Protein AF-A0A970PNJ6-F1 (afdb_monomer_lite)

Secondary structure (DSSP, 8-state):
-HHHHHHHHHHHHHHHGGG------S---GGGGGSS--TTS----PPPP--HHHHHHHT--SGGG-

Radius of gyration: 18.62 Å; chains: 1; bounding box: 40×23×50 Å

Sequence (66 aa):
MMKKSFLTLVALMMTVMMFATAYQIGSGRFSTAAFPFNGLYDYSWSRMIYTSEQINTAGLVGPSEI

Foldseek 3Di:
DVVVVVVVVVVVVVVVVVPDDDFDQDDPDPVCCVVPHNPVDPPPDDDDDDDPVSCVVSVNPDPVND

pLDDT: mean 70.08, std 12.57, range [49.97, 91.0]

Structure (mmCIF, N/CA/C/O backbone):
data_AF-A0A970PNJ6-F1
#
_entry.id   AF-A0A970PNJ6-F1
#
loop_
_atom_site.group_PDB
_atom_site.id
_atom_site.type_symbol
_atom_site.label_atom_id
_atom_site.label_alt_id
_atom_site.label_comp_id
_atom_site.label_asym_id
_atom_site.label_entity_id
_atom_site.label_seq_id
_atom_site.pdbx_PDB_ins_code
_atom_site.Cartn_x
_atom_site.Cartn_y
_atom_site.Cartn_z
_atom_site.occupancy
_atom_site.B_iso_or_equiv
_atom_site.auth_seq_id
_atom_site.auth_comp_id
_atom_site.auth_asym_id
_atom_site.auth_atom_id
_atom_site.pdbx_PDB_model_num
ATOM 1 N N . MET A 1 1 ? -21.290 5.303 37.123 1.00 57.25 1 MET A N 1
ATOM 2 C CA . MET A 1 1 ? -21.523 5.800 35.745 1.00 57.25 1 MET A CA 1
ATOM 3 C C . MET A 1 1 ? -20.286 5.670 34.839 1.00 57.25 1 MET A C 1
ATOM 5 O O . MET A 1 1 ? -20.450 5.272 33.697 1.00 57.25 1 MET A O 1
ATOM 9 N N . MET A 1 2 ? -19.057 5.858 35.346 1.00 60.28 2 MET A N 1
ATOM 10 C CA . MET A 1 2 ? -17.799 5.831 34.561 1.00 60.28 2 MET A CA 1
ATOM 11 C C . MET A 1 2 ? -17.448 4.489 33.886 1.00 60.28 2 MET A C 1
ATOM 13 O O . MET A 1 2 ? -16.880 4.486 32.801 1.00 60.28 2 MET A O 1
ATOM 17 N N . LYS A 1 3 ? -17.823 3.342 34.473 1.00 67.56 3 LYS A N 1
ATOM 18 C CA . LYS A 1 3 ? -17.522 2.016 33.897 1.00 67.56 3 LYS A CA 1
ATOM 19 C C . LYS A 1 3 ? -18.189 1.773 32.539 1.00 67.56 3 LYS A C 1
ATOM 21 O O . LYS A 1 3 ? -17.582 1.156 31.677 1.00 67.56 3 LYS A O 1
ATOM 26 N N . LYS A 1 4 ? -19.425 2.258 32.355 1.00 77.50 4 LYS A N 1
ATOM 27 C CA . LYS A 1 4 ? -20.178 2.076 31.103 1.00 77.50 4 LYS A CA 1
ATOM 28 C C . LYS A 1 4 ? -19.595 2.953 29.995 1.00 77.50 4 LYS A C 1
ATOM 30 O O . LYS A 1 4 ? -19.318 2.440 28.924 1.00 77.50 4 LYS A O 1
ATOM 35 N N . SER A 1 5 ? -19.308 4.223 30.296 1.00 82.12 5 SER A N 1
ATOM 36 C CA . SER A 1 5 ? -18.657 5.153 29.362 1.00 82.12 5 SER A CA 1
ATOM 37 C C . SER A 1 5 ? -17.250 4.700 28.962 1.00 82.12 5 SER A C 1
ATOM 39 O O . SER A 1 5 ? -16.884 4.805 27.798 1.00 82.12 5 SER A O 1
ATOM 41 N N . PHE A 1 6 ? -16.480 4.143 29.902 1.00 88.12 6 PHE A N 1
ATOM 42 C CA . PHE A 1 6 ? -15.173 3.554 29.611 1.00 88.12 6 PHE A CA 1
ATOM 43 C C . PHE A 1 6 ? -15.288 2.331 28.690 1.00 88.12 6 PHE A C 1
ATOM 45 O O . PHE A 1 6 ? -14.539 2.220 27.724 1.00 88.12 6 PHE A O 1
ATOM 52 N N . LEU A 1 7 ? -16.271 1.453 28.929 1.00 90.75 7 LEU A N 1
ATOM 53 C CA . LEU A 1 7 ? -16.542 0.313 28.047 1.00 90.75 7 LEU A CA 1
ATOM 54 C C . LEU A 1 7 ? -16.908 0.765 26.626 1.00 90.75 7 LEU A C 1
ATOM 56 O O . LEU A 1 7 ? -16.435 0.181 25.657 1.00 90.75 7 LEU A O 1
ATOM 60 N N . THR A 1 8 ? -17.721 1.819 26.504 1.00 90.12 8 THR A N 1
ATOM 61 C CA . THR A 1 8 ? -18.094 2.402 25.208 1.00 90.12 8 THR A CA 1
ATOM 62 C C . THR A 1 8 ? -16.880 2.973 24.475 1.00 90.12 8 THR A C 1
ATOM 64 O O . THR A 1 8 ? -16.754 2.761 23.274 1.00 90.12 8 THR A O 1
ATOM 67 N N . LEU A 1 9 ? -15.960 3.638 25.182 1.00 91.00 9 LEU A N 1
ATOM 68 C CA . LEU A 1 9 ? -14.727 4.171 24.594 1.00 91.00 9 LEU A CA 1
ATOM 69 C C . LEU A 1 9 ? -13.824 3.048 24.060 1.00 91.00 9 LEU A C 1
ATOM 71 O O . LEU A 1 9 ? -13.353 3.122 22.930 1.00 91.00 9 LEU A O 1
ATOM 75 N N . VAL A 1 10 ? -13.632 1.981 24.841 1.00 88.94 10 VAL A N 1
ATOM 76 C CA . VAL A 1 10 ? -12.822 0.821 24.431 1.00 88.94 10 VAL A CA 1
ATOM 77 C C . VAL A 1 10 ? -13.457 0.098 23.241 1.00 88.94 10 VAL A C 1
ATOM 79 O O . VAL A 1 10 ? -12.759 -0.242 22.289 1.00 88.94 10 VAL A O 1
ATOM 82 N N . ALA A 1 11 ? -14.780 -0.090 23.249 1.00 88.44 11 ALA A N 1
ATOM 83 C CA . ALA A 1 11 ? -15.497 -0.679 22.120 1.00 88.44 11 ALA A CA 1
ATOM 84 C C . ALA A 1 11 ? -15.343 0.163 20.843 1.00 88.44 11 ALA A C 1
ATOM 86 O O . ALA A 1 11 ? -15.067 -0.391 19.783 1.00 88.44 11 ALA A O 1
ATOM 87 N N . LEU A 1 12 ? -15.437 1.493 20.948 1.00 88.38 12 LEU A N 1
ATOM 88 C CA . LEU A 1 12 ? -15.230 2.398 19.818 1.00 88.38 12 LEU A CA 1
ATOM 89 C C . LEU A 1 12 ? -13.800 2.294 19.269 1.00 88.38 12 LEU A C 1
ATOM 91 O O . LEU A 1 12 ? -13.623 2.163 18.062 1.00 88.38 12 LEU A O 1
ATOM 95 N N . MET A 1 13 ? -12.784 2.258 20.136 1.00 84.81 13 MET A N 1
ATOM 96 C CA . MET A 1 13 ? -11.385 2.105 19.711 1.00 84.81 13 MET A CA 1
ATOM 97 C C . MET A 1 13 ? -11.127 0.778 18.983 1.00 84.81 13 MET A C 1
ATOM 99 O O . MET A 1 13 ? -10.363 0.756 18.020 1.00 84.81 13 MET A O 1
ATOM 103 N N . MET A 1 14 ? -11.794 -0.312 19.378 1.00 81.19 14 MET A N 1
ATOM 104 C CA . MET A 1 14 ? -11.671 -1.603 18.686 1.00 81.19 14 MET A CA 1
ATOM 105 C C . MET A 1 14 ? -12.254 -1.582 17.266 1.00 81.19 14 MET A C 1
ATOM 107 O O . MET A 1 14 ? -11.743 -2.277 16.392 1.00 81.19 14 MET A O 1
ATOM 111 N N . THR A 1 15 ? -13.280 -0.766 17.000 1.00 80.94 15 THR A N 1
ATOM 112 C CA . THR A 1 15 ? -13.878 -0.674 15.652 1.00 80.94 15 THR A CA 1
ATOM 113 C C . THR A 1 15 ? -12.988 0.038 14.634 1.00 80.94 15 THR A C 1
ATOM 115 O O . THR A 1 15 ? -13.078 -0.251 13.445 1.00 80.94 15 THR A O 1
ATOM 118 N N . VAL A 1 16 ? -12.072 0.907 15.078 1.00 75.00 16 VAL A N 1
ATOM 119 C CA . VAL A 1 16 ? -11.180 1.672 14.184 1.00 75.00 16 VAL A CA 1
ATOM 120 C C . VAL A 1 16 ? -10.186 0.761 13.450 1.00 75.00 16 VAL A C 1
ATOM 122 O O . VAL A 1 16 ? -9.778 1.061 12.334 1.00 75.00 16 VAL A O 1
ATOM 125 N N . MET A 1 17 ? -9.842 -0.391 14.033 1.00 67.62 17 MET A N 1
ATOM 126 C CA . MET A 1 17 ? -8.891 -1.349 13.452 1.00 67.62 17 MET A CA 1
ATOM 127 C C . MET A 1 17 ? -9.509 -2.242 12.359 1.00 67.62 17 MET A C 1
ATOM 129 O O . MET A 1 17 ? -8.779 -2.942 11.664 1.00 67.62 17 MET A O 1
ATOM 133 N N . MET A 1 18 ? -10.837 -2.238 12.186 1.00 69.94 18 MET A N 1
ATOM 134 C CA . MET A 1 18 ? -11.539 -3.159 11.274 1.00 69.94 18 MET A CA 1
ATOM 135 C C . MET A 1 18 ? -11.514 -2.727 9.798 1.00 69.94 18 MET A C 1
ATOM 137 O O . MET A 1 18 ? -11.930 -3.495 8.937 1.00 69.94 18 MET A O 1
ATOM 141 N N . PHE A 1 19 ? -11.031 -1.518 9.500 1.00 66.56 19 PHE A N 1
ATOM 142 C CA . PHE A 1 19 ? -11.046 -0.934 8.151 1.00 66.56 19 PHE A CA 1
ATOM 143 C C . PHE A 1 19 ? -9.656 -0.842 7.505 1.00 66.56 19 PHE A C 1
ATOM 145 O O . PHE A 1 19 ? -9.517 -0.265 6.431 1.00 66.56 19 PHE A O 1
ATOM 152 N N . ALA A 1 20 ? -8.619 -1.395 8.141 1.00 67.56 20 ALA A N 1
ATOM 153 C CA . ALA A 1 20 ? -7.280 -1.432 7.565 1.00 67.56 20 ALA A CA 1
ATOM 154 C C . ALA A 1 20 ? -7.189 -2.563 6.528 1.00 67.56 20 ALA A C 1
ATOM 156 O O . ALA A 1 20 ? -7.141 -3.740 6.889 1.00 67.56 20 ALA A O 1
ATOM 157 N N . THR A 1 21 ? -7.171 -2.212 5.242 1.00 70.00 21 THR A N 1
ATOM 158 C CA . THR A 1 21 ? -6.921 -3.155 4.146 1.00 70.00 21 THR A CA 1
ATOM 159 C C . THR A 1 21 ? -5.459 -3.056 3.705 1.00 70.00 21 THR A C 1
ATOM 161 O O . THR A 1 21 ? -4.861 -1.981 3.701 1.00 70.00 21 THR A O 1
ATOM 164 N N . ALA A 1 22 ? -4.853 -4.194 3.372 1.00 75.50 22 ALA A N 1
ATOM 165 C CA . ALA A 1 22 ? -3.516 -4.253 2.797 1.00 75.50 22 ALA A CA 1
ATOM 166 C C . ALA A 1 22 ? -3.626 -4.771 1.362 1.00 75.50 22 ALA A C 1
ATOM 168 O O . ALA A 1 22 ? -4.183 -5.844 1.131 1.00 75.50 22 ALA A O 1
ATOM 169 N N . TYR A 1 23 ? -3.083 -4.019 0.408 1.00 75.44 23 TYR A N 1
ATOM 170 C CA . TYR A 1 23 ? -3.065 -4.400 -1.000 1.00 75.44 23 TYR A CA 1
ATOM 171 C C . TYR A 1 23 ? -1.687 -4.954 -1.355 1.00 75.44 23 TYR A C 1
ATOM 173 O O . TYR A 1 23 ? -0.677 -4.253 -1.273 1.00 75.44 23 TYR A O 1
ATOM 181 N N . GLN A 1 24 ? -1.631 -6.229 -1.739 1.00 77.19 24 GLN A N 1
ATOM 182 C CA . GLN A 1 24 ? -0.388 -6.835 -2.199 1.00 77.19 24 GLN A CA 1
ATOM 183 C C . GLN A 1 24 ? -0.186 -6.523 -3.684 1.00 77.19 24 GLN A C 1
ATOM 185 O O . GLN A 1 24 ? -0.873 -7.071 -4.543 1.00 77.19 24 GLN A O 1
ATOM 190 N N . ILE A 1 25 ? 0.799 -5.682 -3.991 1.00 77.50 25 ILE A N 1
ATOM 191 C CA . ILE A 1 25 ? 1.239 -5.449 -5.367 1.00 77.50 25 ILE A CA 1
ATOM 192 C C . ILE A 1 25 ? 2.363 -6.445 -5.691 1.00 77.50 25 ILE A C 1
ATOM 194 O O . ILE A 1 25 ? 3.420 -6.434 -5.061 1.00 77.50 25 ILE A O 1
ATOM 198 N N . GLY A 1 26 ? 2.143 -7.317 -6.680 1.00 74.56 26 GLY A N 1
ATOM 199 C CA . GLY A 1 26 ? 3.115 -8.327 -7.118 1.00 74.56 26 GLY A CA 1
ATOM 200 C C . GLY A 1 26 ? 2.948 -9.713 -6.474 1.00 74.56 26 GLY A C 1
ATOM 201 O O . GLY A 1 26 ? 1.952 -10.022 -5.825 1.00 74.56 26 GLY A O 1
ATOM 202 N N . SER A 1 27 ? 3.930 -10.596 -6.692 1.00 73.62 27 SER A N 1
ATOM 203 C CA . SER A 1 27 ? 3.805 -12.042 -6.419 1.00 73.62 27 SER A CA 1
ATOM 204 C C . SER A 1 27 ? 4.121 -12.482 -4.983 1.00 73.62 27 SER A C 1
ATOM 206 O O . SER A 1 27 ? 3.992 -13.667 -4.683 1.00 73.62 27 SER A O 1
ATOM 208 N N . GLY A 1 28 ? 4.556 -11.571 -4.102 1.00 62.38 28 GLY A N 1
ATOM 209 C CA . GLY A 1 28 ? 4.802 -11.859 -2.679 1.00 62.38 28 GLY A CA 1
ATOM 210 C C . GLY A 1 28 ? 5.870 -12.928 -2.393 1.00 62.38 28 GLY A C 1
ATOM 211 O O . GLY A 1 28 ? 5.974 -13.413 -1.270 1.00 62.38 28 GLY A O 1
ATOM 212 N N . ARG A 1 29 ? 6.665 -13.341 -3.389 1.00 59.75 29 ARG A N 1
ATOM 213 C CA . ARG A 1 29 ? 7.736 -14.329 -3.197 1.00 59.75 29 ARG A CA 1
ATOM 214 C C . ARG A 1 29 ? 8.901 -13.694 -2.446 1.00 59.75 29 ARG A C 1
ATOM 216 O O . ARG A 1 29 ? 9.398 -12.663 -2.869 1.00 59.75 29 ARG A O 1
ATOM 223 N N . PHE A 1 30 ? 9.430 -14.373 -1.428 1.00 54.75 30 PHE A N 1
ATOM 224 C CA . PHE A 1 30 ? 10.602 -13.945 -0.642 1.00 54.75 30 PHE A CA 1
ATOM 225 C C . PHE A 1 30 ? 11.852 -13.569 -1.468 1.00 54.75 30 PHE A C 1
ATOM 227 O O . PHE A 1 30 ? 12.742 -12.896 -0.960 1.00 54.75 30 PHE A O 1
ATOM 234 N N . SER A 1 31 ? 11.929 -13.941 -2.750 1.00 54.44 31 SER A N 1
ATOM 235 C CA . SER A 1 31 ? 12.973 -13.470 -3.670 1.00 54.44 31 SER A CA 1
ATOM 236 C C . SER A 1 31 ? 12.864 -11.981 -4.031 1.00 54.44 31 SER A C 1
ATOM 238 O O . SER A 1 31 ? 13.833 -11.408 -4.517 1.00 54.44 31 SER A O 1
ATOM 240 N N . THR A 1 32 ? 11.718 -11.333 -3.796 1.00 52.59 32 THR A N 1
ATOM 241 C CA . THR A 1 32 ? 11.560 -9.876 -3.926 1.00 52.59 32 THR A CA 1
ATOM 242 C C . THR A 1 32 ? 11.983 -9.129 -2.667 1.00 52.59 32 THR A C 1
ATOM 244 O O . THR A 1 32 ? 11.883 -7.913 -2.652 1.00 52.59 32 THR A O 1
ATOM 247 N N . ALA A 1 33 ? 12.519 -9.801 -1.637 1.00 53.75 33 ALA A N 1
ATOM 248 C CA . ALA A 1 33 ? 13.095 -9.121 -0.475 1.00 53.75 33 ALA A CA 1
ATOM 249 C C . ALA A 1 33 ? 14.222 -8.148 -0.860 1.00 53.75 33 ALA A C 1
ATOM 251 O O . ALA A 1 33 ? 14.554 -7.277 -0.081 1.00 53.75 33 ALA A O 1
ATOM 252 N N . ALA A 1 34 ? 14.819 -8.257 -2.048 1.00 55.84 34 ALA A N 1
ATOM 253 C CA . ALA A 1 34 ? 15.800 -7.284 -2.529 1.00 55.84 34 ALA A CA 1
ATOM 254 C C . ALA A 1 34 ? 15.173 -6.038 -3.183 1.00 55.84 34 ALA A C 1
ATOM 256 O O . ALA A 1 34 ? 15.878 -5.057 -3.403 1.00 55.84 34 ALA A O 1
ATOM 257 N N . PHE A 1 35 ? 13.874 -6.057 -3.498 1.00 55.72 35 PHE A N 1
ATOM 258 C CA . PHE A 1 35 ? 13.220 -5.002 -4.261 1.00 55.72 35 PHE A CA 1
ATOM 259 C C . PHE A 1 35 ? 12.043 -4.414 -3.488 1.00 55.72 35 PHE A C 1
ATOM 261 O O . PHE A 1 35 ? 11.062 -5.113 -3.235 1.00 55.72 35 PHE A O 1
ATOM 268 N N . PRO A 1 36 ? 12.118 -3.127 -3.116 1.00 54.81 36 PRO A N 1
ATOM 269 C CA . PRO A 1 36 ? 13.164 -2.139 -3.403 1.00 54.81 36 PRO A CA 1
ATOM 270 C C . PRO A 1 36 ? 14.246 -2.095 -2.303 1.00 54.81 36 PRO A C 1
ATOM 272 O O . PRO A 1 36 ? 15.230 -1.380 -2.456 1.00 54.81 36 PRO A O 1
ATOM 275 N N . PHE A 1 37 ? 14.064 -2.818 -1.191 1.00 55.91 37 PHE A N 1
ATOM 276 C CA . PHE A 1 37 ? 15.054 -2.966 -0.126 1.00 55.91 37 PHE A CA 1
ATOM 277 C C . PHE A 1 37 ? 14.837 -4.249 0.670 1.00 55.91 37 PHE A C 1
ATOM 279 O O . PHE A 1 37 ? 13.711 -4.705 0.875 1.00 55.91 37 PHE A O 1
ATOM 286 N N . ASN A 1 38 ? 15.955 -4.761 1.174 1.00 60.09 38 ASN A N 1
ATOM 287 C CA . ASN A 1 38 ? 16.011 -5.862 2.114 1.00 60.09 38 ASN A CA 1
ATOM 288 C C . ASN A 1 38 ? 15.776 -5.353 3.535 1.00 60.09 38 ASN A C 1
ATOM 290 O O . ASN A 1 38 ? 16.632 -4.670 4.087 1.00 60.09 38 ASN A O 1
ATOM 294 N N . GLY A 1 39 ? 14.639 -5.731 4.127 1.00 58.88 39 GLY A N 1
ATOM 295 C CA . GLY A 1 39 ? 14.259 -5.375 5.500 1.00 58.88 39 GLY A CA 1
ATOM 296 C C . GLY A 1 39 ? 15.171 -5.939 6.599 1.00 58.88 39 GLY A C 1
ATOM 297 O O . GLY A 1 39 ? 14.956 -5.634 7.765 1.00 58.88 39 GLY A O 1
ATOM 298 N N . LEU A 1 40 ? 16.188 -6.741 6.253 1.00 63.09 40 LEU A N 1
ATOM 299 C CA . LEU A 1 40 ? 17.302 -7.082 7.152 1.00 63.09 40 LEU A CA 1
ATOM 300 C C . LEU A 1 40 ? 18.221 -5.887 7.453 1.00 63.09 40 LEU A C 1
ATOM 302 O O . LEU A 1 40 ? 18.991 -5.944 8.408 1.00 63.09 40 LEU A O 1
ATOM 306 N N . TYR A 1 41 ? 18.165 -4.833 6.640 1.00 56.94 41 TYR A N 1
ATOM 307 C CA . TYR A 1 41 ? 18.985 -3.639 6.787 1.00 56.94 41 TYR A CA 1
ATOM 308 C C . TYR A 1 41 ? 18.052 -2.426 6.877 1.00 56.94 41 TYR A C 1
ATOM 310 O O . TYR A 1 41 ? 17.221 -2.239 5.990 1.00 56.94 41 TYR A O 1
ATOM 318 N N . ASP A 1 42 ? 18.175 -1.626 7.944 1.00 55.56 42 ASP A N 1
ATOM 319 C CA . ASP A 1 42 ? 17.339 -0.451 8.271 1.00 55.56 42 ASP A CA 1
ATOM 320 C C . ASP A 1 42 ? 17.496 0.710 7.260 1.00 55.56 42 ASP A C 1
ATOM 322 O O . ASP A 1 42 ? 17.884 1.834 7.586 1.00 55.56 42 ASP A O 1
ATOM 326 N N . TYR A 1 43 ? 17.198 0.459 5.988 1.00 54.22 43 TYR A N 1
ATOM 327 C CA . TYR A 1 43 ? 17.126 1.488 4.964 1.00 54.22 43 TYR A CA 1
ATOM 328 C C . TYR A 1 43 ? 15.777 2.200 5.077 1.00 54.22 43 TYR A C 1
ATOM 330 O O . TYR A 1 43 ? 14.742 1.728 4.608 1.00 54.22 43 TYR A O 1
ATOM 338 N N . SER A 1 44 ? 15.811 3.351 5.750 1.00 52.94 44 SER A N 1
ATOM 339 C CA . SER A 1 44 ? 14.681 4.264 5.911 1.00 52.94 44 SER A CA 1
ATOM 340 C C . SER A 1 44 ? 14.072 4.636 4.547 1.00 52.94 44 SER A C 1
ATOM 342 O O . SER A 1 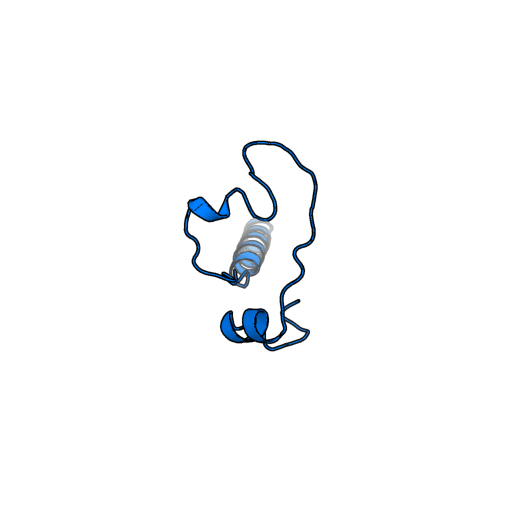44 ? 14.772 5.109 3.655 1.00 52.94 44 SER A O 1
ATOM 344 N N . TRP A 1 45 ? 12.770 4.364 4.403 1.00 54.38 45 TRP A N 1
ATOM 345 C CA . TRP A 1 45 ? 11.846 4.758 3.329 1.00 54.38 45 TRP A CA 1
ATOM 346 C C . TRP A 1 45 ? 12.429 4.965 1.921 1.00 54.38 45 TRP A C 1
ATOM 348 O O . TRP A 1 45 ? 12.692 6.090 1.497 1.00 54.38 45 TRP A O 1
ATOM 358 N N . SER A 1 46 ? 12.453 3.900 1.114 1.00 54.31 46 SER A N 1
ATOM 359 C CA . SER A 1 46 ? 12.359 4.064 -0.343 1.00 54.31 46 SER A CA 1
ATOM 360 C C . SER A 1 46 ? 10.886 4.036 -0.775 1.00 54.31 46 SER A C 1
ATOM 362 O O . SER A 1 46 ? 10.113 3.178 -0.343 1.00 54.31 46 SER A O 1
ATOM 364 N N . ARG A 1 47 ? 10.465 5.001 -1.599 1.00 56.88 47 ARG A N 1
ATOM 365 C CA . ARG A 1 47 ? 9.128 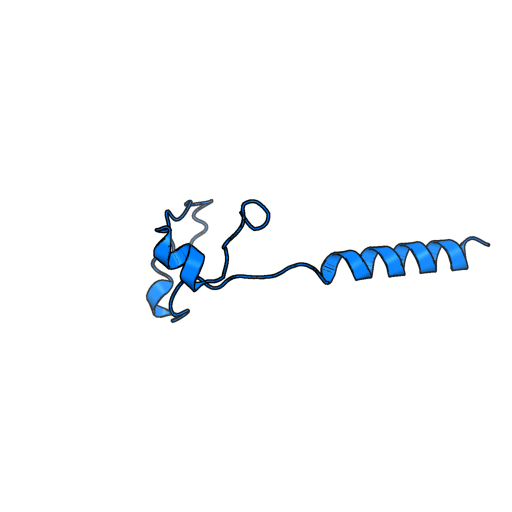5.009 -2.210 1.00 56.88 47 ARG A CA 1
ATOM 366 C C . ARG A 1 47 ? 9.187 4.172 -3.487 1.00 56.88 47 ARG A C 1
ATOM 368 O O . ARG A 1 47 ? 9.935 4.519 -4.397 1.00 56.88 47 ARG A O 1
ATOM 375 N N . MET A 1 48 ? 8.410 3.092 -3.567 1.00 68.31 48 MET A N 1
ATOM 376 C CA . MET A 1 48 ? 8.250 2.344 -4.819 1.00 68.31 48 MET A CA 1
ATOM 377 C C . MET A 1 48 ? 7.374 3.122 -5.788 1.00 68.31 48 MET A C 1
ATOM 379 O O . MET A 1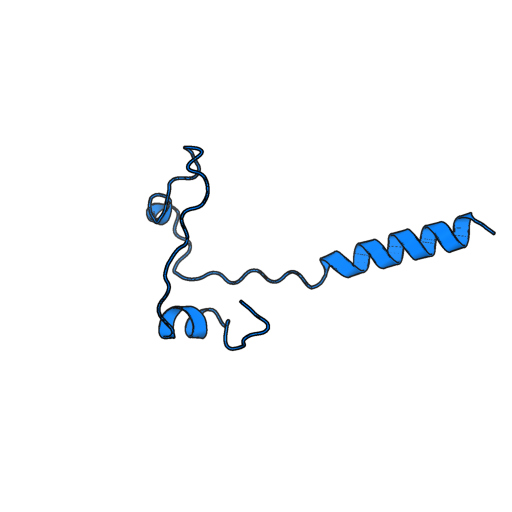 48 ? 6.305 3.604 -5.417 1.00 68.31 48 MET A O 1
ATOM 383 N N . ILE A 1 49 ? 7.824 3.220 -7.035 1.00 74.38 49 ILE A N 1
ATOM 384 C CA . ILE A 1 49 ? 7.015 3.730 -8.138 1.00 74.38 49 ILE A CA 1
ATOM 385 C C . ILE A 1 49 ? 6.345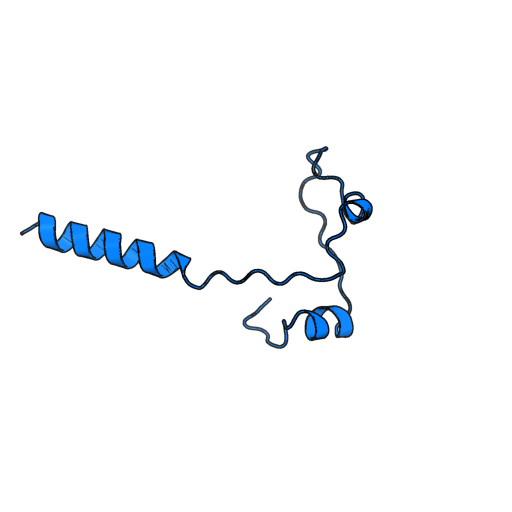 2.519 -8.789 1.00 74.38 49 ILE A C 1
ATOM 387 O O . ILE A 1 49 ? 7.034 1.630 -9.286 1.00 74.38 49 ILE A O 1
ATOM 391 N N . TYR A 1 50 ? 5.014 2.486 -8.778 1.00 75.75 50 TYR A N 1
ATOM 392 C CA . TYR A 1 50 ? 4.215 1.459 -9.447 1.00 75.75 50 TYR A CA 1
ATOM 393 C C . TYR A 1 50 ? 3.541 2.041 -10.686 1.00 75.75 50 TYR A C 1
ATOM 395 O O . TYR A 1 50 ? 3.158 3.211 -10.711 1.00 75.75 50 TYR A O 1
ATOM 403 N N . THR A 1 51 ? 3.381 1.216 -11.716 1.00 84.12 51 THR A N 1
ATOM 404 C CA . THR A 1 51 ? 2.567 1.579 -12.882 1.00 84.12 51 THR A CA 1
ATOM 405 C C . THR A 1 51 ? 1.077 1.566 -12.527 1.00 84.12 51 THR A C 1
ATOM 407 O O . THR A 1 51 ? 0.653 0.874 -11.598 1.00 84.12 51 THR A O 1
ATOM 410 N N . SER A 1 52 ? 0.262 2.291 -13.298 1.00 81.75 52 SER A N 1
ATOM 411 C CA . SER A 1 52 ? -1.200 2.283 -13.145 1.00 81.75 52 SER A CA 1
ATOM 412 C C . SER A 1 52 ? -1.795 0.879 -13.292 1.00 81.75 52 SER A C 1
ATOM 414 O O . SER A 1 52 ? -2.707 0.519 -12.558 1.00 81.75 52 SER A O 1
ATOM 416 N N . GLU A 1 53 ? -1.249 0.053 -14.185 1.00 83.06 53 GLU A N 1
ATOM 417 C CA . GLU A 1 53 ? -1.676 -1.335 -14.382 1.00 83.06 53 GLU A CA 1
ATOM 418 C C . GLU A 1 53 ? -1.449 -2.202 -13.134 1.00 83.06 53 GLU A C 1
ATOM 420 O O . GLU A 1 53 ? -2.336 -2.952 -12.727 1.00 83.06 53 GLU A O 1
ATOM 425 N N . GLN A 1 54 ? -0.290 -2.068 -12.482 1.00 81.31 54 GLN A N 1
ATOM 426 C CA . GLN A 1 54 ? 0.035 -2.815 -11.261 1.00 81.31 54 GLN A CA 1
ATOM 427 C C . GLN A 1 54 ? -0.854 -2.410 -10.080 1.00 81.31 54 GLN A C 1
ATOM 429 O O . GLN A 1 54 ? -1.304 -3.272 -9.327 1.00 81.31 54 GLN A O 1
ATOM 434 N N . ILE A 1 55 ? -1.124 -1.112 -9.944 1.00 83.06 55 ILE A N 1
ATOM 435 C CA . ILE A 1 55 ? -2.019 -0.543 -8.929 1.00 83.06 55 ILE A CA 1
ATOM 436 C C . ILE A 1 55 ? -3.455 -1.055 -9.142 1.00 83.06 55 ILE A C 1
ATOM 438 O O . ILE A 1 55 ? -4.065 -1.603 -8.224 1.00 83.06 55 ILE A O 1
ATOM 442 N N . ASN A 1 56 ? -3.959 -0.986 -10.377 1.00 84.75 56 ASN A N 1
ATOM 443 C CA . ASN A 1 56 ? -5.297 -1.468 -10.725 1.00 84.75 56 ASN A CA 1
ATOM 444 C C . ASN A 1 56 ? -5.444 -2.980 -10.507 1.00 84.75 56 ASN A C 1
ATOM 446 O O . ASN A 1 56 ? -6.460 -3.433 -9.987 1.00 84.75 56 ASN A O 1
ATOM 450 N N . THR A 1 57 ? -4.419 -3.761 -10.861 1.00 84.62 57 THR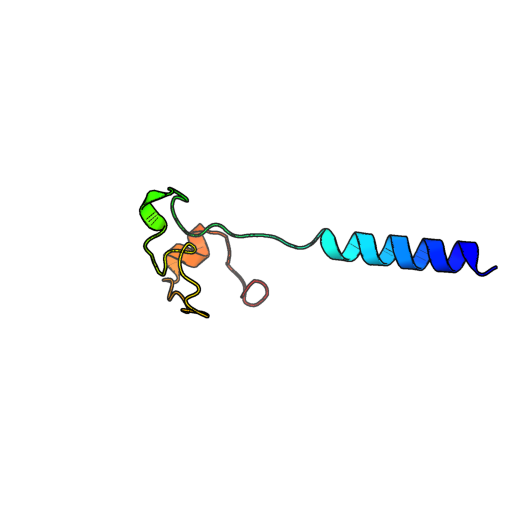 A N 1
ATOM 451 C CA . THR A 1 57 ? -4.403 -5.220 -10.657 1.00 84.62 57 THR A CA 1
ATOM 452 C C . THR A 1 57 ? -4.452 -5.588 -9.175 1.00 84.62 57 THR A C 1
ATOM 454 O O . THR A 1 57 ? -5.046 -6.600 -8.811 1.00 84.62 57 THR A O 1
ATOM 457 N N . ALA A 1 58 ? -3.857 -4.763 -8.311 1.00 82.69 58 ALA A N 1
ATOM 458 C CA . ALA A 1 58 ? -3.924 -4.950 -6.869 1.00 82.69 58 ALA A CA 1
ATOM 459 C C . ALA A 1 58 ? -5.274 -4.535 -6.266 1.00 82.69 58 ALA A C 1
ATOM 461 O O . ALA A 1 58 ? -5.524 -4.882 -5.120 1.00 82.69 58 ALA A O 1
ATOM 462 N N . GLY A 1 59 ? -6.151 -3.851 -7.011 1.00 81.38 59 GLY A N 1
ATOM 463 C CA . GLY A 1 59 ? -7.456 -3.389 -6.527 1.00 81.38 59 GLY A CA 1
ATOM 464 C C . GLY A 1 59 ? -7.454 -1.981 -5.924 1.00 81.38 59 GLY A C 1
ATOM 465 O O . GLY A 1 59 ? -8.415 -1.631 -5.253 1.00 81.38 59 GLY A O 1
ATOM 466 N N . LEU A 1 60 ? -6.400 -1.194 -6.170 1.00 82.06 60 LEU A N 1
ATOM 467 C CA . LEU A 1 60 ? -6.245 0.204 -5.746 1.00 82.06 60 LEU A CA 1
ATOM 468 C C . LEU A 1 60 ? -6.767 1.156 -6.839 1.00 82.06 60 LEU A C 1
ATOM 470 O O . LEU A 1 60 ? -6.001 1.804 -7.546 1.00 82.06 60 LEU A O 1
ATOM 474 N N . VAL A 1 61 ? -8.074 1.190 -7.059 1.00 76.25 61 VAL A N 1
ATOM 475 C CA . VAL A 1 61 ? -8.708 1.882 -8.193 1.00 76.25 61 VAL A CA 1
ATOM 476 C C . VAL A 1 61 ? -9.175 3.313 -7.881 1.00 76.25 61 VAL A C 1
ATOM 478 O O . VAL A 1 61 ? -9.652 3.998 -8.789 1.00 76.25 61 VAL A O 1
ATOM 481 N N . GLY A 1 62 ? -9.043 3.797 -6.637 1.00 66.56 62 GLY A N 1
ATOM 482 C CA . GLY A 1 62 ? -9.556 5.110 -6.218 1.00 66.56 62 GLY A CA 1
ATOM 483 C C . GLY A 1 62 ? -8.563 6.030 -5.481 1.00 66.56 62 GLY A C 1
ATOM 484 O O . GLY A 1 62 ? -7.687 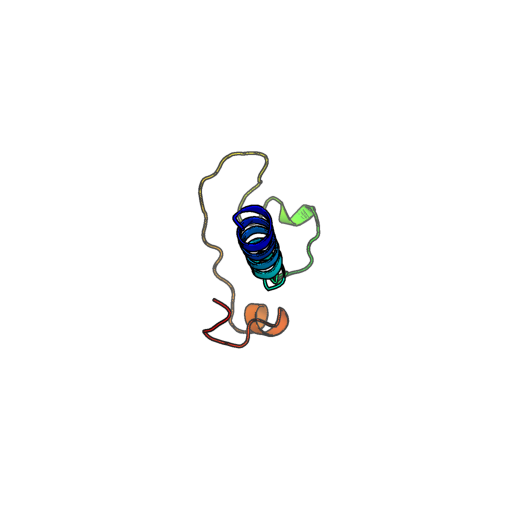5.550 -4.768 1.00 66.56 62 GLY A O 1
ATOM 485 N N . PRO A 1 63 ? -8.740 7.372 -5.541 1.00 57.56 63 PRO A N 1
ATOM 486 C CA . PRO A 1 63 ? -7.979 8.337 -4.729 1.00 57.56 63 PRO A CA 1
ATOM 487 C C . PRO A 1 63 ? -8.136 8.147 -3.215 1.00 57.56 63 PRO A C 1
ATOM 489 O O . PRO A 1 63 ? -7.331 8.653 -2.448 1.00 57.56 63 PRO A O 1
ATOM 492 N N . SER A 1 64 ? -9.193 7.458 -2.780 1.00 59.12 64 SER A N 1
ATOM 493 C CA . SER A 1 64 ? -9.420 7.077 -1.383 1.00 59.12 64 SER A CA 1
ATOM 494 C C . SER A 1 64 ? -8.527 5.927 -0.908 1.00 59.12 64 SER A C 1
ATOM 496 O O . SER A 1 64 ? -8.584 5.575 0.265 1.00 59.12 64 SER A O 1
ATOM 498 N N . GLU A 1 65 ? -7.759 5.314 -1.811 1.00 53.53 65 GLU A N 1
ATOM 499 C CA . GLU A 1 65 ? -6.951 4.119 -1.558 1.00 53.53 65 GLU A CA 1
ATOM 500 C C . GLU A 1 65 ? -5.433 4.392 -1.656 1.00 53.53 65 GLU A C 1
ATOM 502 O O . GLU A 1 65 ? -4.644 3.458 -1.525 1.00 53.53 65 GLU A O 1
ATOM 507 N N . ILE A 1 66 ? -5.012 5.654 -1.860 1.00 49.97 66 ILE A N 1
ATOM 508 C CA . ILE A 1 66 ? -3.599 6.091 -1.950 1.00 49.97 66 ILE A CA 1
ATOM 509 C C . ILE A 1 66 ? -3.262 7.080 -0.830 1.00 49.97 66 ILE A C 1
ATOM 511 O O . ILE A 1 66 ? -4.075 8.000 -0.595 1.00 49.97 66 ILE A O 1
#